Protein AF-A0A7J2JZ43-F1 (afdb_monomer_lite)

Secondary structure (DSSP, 8-state):
--------HHHHHHHHHHHHHHHHTTSS-HHHHHHHHT--HHHHHHHHHHTTPPPPHHHHHHHHHHHHHHHTT-----SSS--

Sequence (83 aa):
MSTRVAVPERLREKFINDVLDMYARGEVSAARAASMLGIPLAQFYELVAEKGTPMPDVLNESLLRELRAIARGESREEERRSS

Radius of gyration: 19.75 Å; chains: 1; bounding box: 47×28×58 Å

Foldseek 3Di:
DDPPPDDPVVVLVVLLVVLLVCQQQVVDPLVVSCVSNVHDSVVSVVVCVVVVRDGHPVVVVVVVVVVVCVVVVVDPPPDDPDD

pLDDT: mean 81.91, std 15.32, range [39.72, 96.25]

Structure (mmCIF, N/CA/C/O backbone):
data_AF-A0A7J2JZ43-F1
#
_entry.id   AF-A0A7J2JZ43-F1
#
loop_
_atom_site.group_PDB
_atom_site.id
_atom_site.type_symbol
_atom_site.label_atom_id
_atom_site.label_alt_id
_atom_site.label_comp_id
_atom_site.label_asym_id
_atom_site.label_entity_id
_atom_site.label_seq_id
_atom_site.pdbx_PDB_ins_code
_atom_site.Cartn_x
_atom_site.Cartn_y
_atom_site.Cartn_z
_atom_site.occupancy
_atom_site.B_iso_or_equiv
_atom_site.auth_seq_id
_atom_site.auth_comp_id
_atom_site.auth_asym_id
_atom_site.auth_atom_id
_atom_site.pdbx_PDB_model_num
ATOM 1 N N . MET A 1 1 ? -23.368 12.669 28.581 1.00 39.72 1 MET A N 1
ATOM 2 C CA . MET A 1 1 ? -22.759 11.319 28.570 1.00 39.72 1 MET A CA 1
ATOM 3 C C . MET A 1 1 ? -22.118 11.103 27.208 1.00 39.72 1 MET A C 1
ATOM 5 O O . MET A 1 1 ? -22.839 11.125 26.224 1.00 39.72 1 MET A O 1
ATOM 9 N N . SER A 1 2 ? -20.790 10.986 27.130 1.00 45.81 2 SER A N 1
ATOM 10 C CA . SER A 1 2 ? -20.088 10.688 25.872 1.00 45.81 2 SER A CA 1
ATOM 11 C C . SER A 1 2 ? -19.941 9.174 25.754 1.00 45.81 2 SER A C 1
ATOM 13 O O . SER A 1 2 ? -19.167 8.562 26.491 1.00 45.81 2 SER A O 1
ATOM 15 N N . THR A 1 3 ? -20.744 8.547 24.897 1.00 52.88 3 THR A N 1
ATOM 16 C CA . THR A 1 3 ? -20.619 7.123 24.581 1.00 52.88 3 THR A CA 1
ATOM 17 C C . THR A 1 3 ? -19.352 6.935 23.754 1.00 52.88 3 THR A C 1
ATOM 19 O O . THR A 1 3 ? -19.349 7.178 22.548 1.00 52.88 3 THR A O 1
ATOM 22 N N . ARG A 1 4 ? -18.253 6.525 24.396 1.00 52.97 4 ARG A N 1
ATOM 23 C CA . ARG A 1 4 ? -17.075 6.012 23.688 1.00 52.97 4 ARG A CA 1
ATOM 24 C C . ARG A 1 4 ? -17.504 4.748 22.947 1.00 52.97 4 ARG A C 1
ATOM 26 O O . ARG A 1 4 ? -17.631 3.690 23.555 1.00 52.97 4 ARG A O 1
ATOM 33 N N . VAL A 1 5 ? -17.774 4.874 21.652 1.00 61.00 5 VAL A N 1
ATOM 34 C CA . VAL A 1 5 ? -18.027 3.727 20.778 1.00 61.00 5 VAL A CA 1
ATOM 35 C C . VAL A 1 5 ? -16.700 2.990 20.631 1.00 61.00 5 VAL A C 1
ATOM 37 O O . VAL A 1 5 ? -15.826 3.402 19.872 1.00 61.00 5 VAL A O 1
ATOM 40 N N . ALA A 1 6 ? -16.508 1.939 21.425 1.00 65.25 6 ALA A N 1
ATOM 41 C CA . ALA A 1 6 ? -15.377 1.042 21.261 1.00 65.25 6 ALA A CA 1
ATOM 42 C C . ALA A 1 6 ? -15.599 0.248 19.969 1.00 65.25 6 ALA A C 1
ATOM 44 O O . ALA A 1 6 ? -16.492 -0.595 19.899 1.00 65.25 6 ALA A O 1
ATOM 45 N N . VAL A 1 7 ? -14.824 0.557 18.928 1.00 67.69 7 VAL A N 1
ATOM 46 C CA . VAL A 1 7 ? -14.832 -0.215 17.681 1.00 67.69 7 VAL A CA 1
ATOM 47 C C . VAL A 1 7 ? -14.442 -1.659 18.015 1.00 67.69 7 VAL A C 1
ATOM 49 O O . VAL A 1 7 ? -13.351 -1.855 18.562 1.00 67.69 7 VAL A O 1
ATOM 52 N N . PRO A 1 8 ? -15.285 -2.662 17.701 1.00 82.38 8 PRO A N 1
ATOM 53 C CA . PRO A 1 8 ? -14.952 -4.063 17.937 1.00 82.38 8 PRO A CA 1
ATOM 54 C C . PRO A 1 8 ? -13.643 -4.436 17.236 1.00 82.38 8 PRO A C 1
ATOM 56 O O . PRO A 1 8 ? -13.455 -4.094 16.068 1.00 82.38 8 PRO A O 1
ATOM 59 N N . GLU A 1 9 ? -12.754 -5.167 17.910 1.00 80.69 9 GLU A N 1
ATOM 60 C CA . GLU A 1 9 ? -11.433 -5.520 17.357 1.00 80.69 9 GLU A CA 1
ATOM 61 C C . GLU A 1 9 ? -11.534 -6.248 16.014 1.00 80.69 9 GLU A C 1
ATOM 63 O O . GLU A 1 9 ? -10.808 -5.925 15.079 1.00 80.69 9 GLU A O 1
ATOM 68 N N . ARG A 1 10 ? -12.532 -7.126 15.867 1.00 80.94 10 ARG A N 1
ATOM 69 C CA . ARG A 1 10 ? -12.827 -7.830 14.609 1.00 80.94 10 ARG A CA 1
ATOM 70 C C . ARG A 1 10 ? -13.102 -6.887 13.439 1.00 80.94 10 ARG A C 1
ATOM 72 O O . ARG A 1 10 ? -12.736 -7.187 12.308 1.00 80.94 10 ARG A O 1
ATOM 79 N N . LEU A 1 11 ? -13.759 -5.754 13.696 1.00 85.75 11 LEU A N 1
ATOM 80 C CA . LEU A 1 11 ? -14.052 -4.772 12.653 1.00 85.75 11 LEU A CA 1
ATOM 81 C C . LEU A 1 11 ? -12.784 -4.021 12.242 1.00 85.75 11 LEU A C 1
ATOM 83 O O . LEU A 1 11 ? -12.585 -3.753 11.061 1.00 85.75 11 LEU A O 1
ATOM 87 N N . ARG A 1 12 ? -11.913 -3.726 13.212 1.00 86.44 12 ARG A N 1
ATOM 88 C CA . ARG A 1 12 ? -10.613 -3.101 12.958 1.00 86.44 12 ARG A CA 1
ATOM 89 C C . ARG A 1 12 ? -9.714 -4.013 12.132 1.00 86.44 12 ARG A C 1
ATOM 91 O O . ARG A 1 12 ? -9.126 -3.558 11.161 1.00 86.44 12 ARG A O 1
ATOM 98 N N . GLU A 1 13 ? -9.634 -5.285 12.502 1.00 90.00 13 GLU A N 1
ATOM 99 C CA . GLU A 1 13 ? -8.810 -6.262 11.794 1.00 90.00 13 GLU A CA 1
ATOM 100 C C . GLU A 1 13 ? -9.298 -6.480 10.361 1.00 90.00 13 GLU A C 1
ATOM 102 O O . GLU A 1 13 ? -8.494 -6.459 9.432 1.00 90.00 13 GLU A O 1
ATOM 107 N N . LYS A 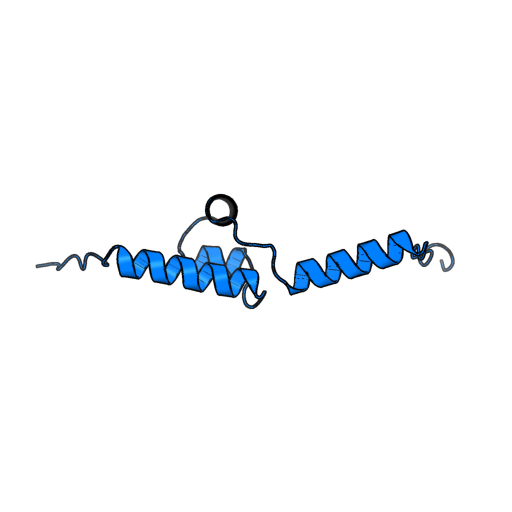1 14 ? -10.619 -6.580 10.163 1.00 92.62 14 LYS A N 1
ATOM 108 C CA . LYS A 1 14 ? -11.202 -6.631 8.821 1.00 92.62 14 LYS A CA 1
ATOM 109 C C . LYS A 1 14 ? -10.800 -5.413 7.987 1.00 92.62 14 LYS A C 1
ATOM 111 O O . LYS A 1 14 ? -10.331 -5.575 6.871 1.00 92.62 14 LYS A O 1
ATOM 116 N N . PHE A 1 15 ? -10.942 -4.211 8.544 1.00 93.81 15 PHE A N 1
ATOM 117 C CA . PHE A 1 15 ? -10.593 -2.984 7.833 1.00 93.81 15 PHE A CA 1
ATOM 118 C C . PHE A 1 15 ? -9.107 -2.923 7.457 1.00 93.81 15 PHE A C 1
ATOM 120 O O . PHE A 1 15 ? -8.772 -2.502 6.354 1.00 93.81 15 PHE A O 1
ATOM 127 N N . ILE A 1 16 ? -8.217 -3.376 8.345 1.00 94.25 16 ILE A N 1
ATOM 128 C CA . ILE A 1 16 ? -6.783 -3.477 8.048 1.00 94.25 16 ILE A CA 1
ATOM 129 C C . ILE A 1 16 ? -6.541 -4.411 6.861 1.00 94.25 16 ILE A C 1
ATOM 131 O O . I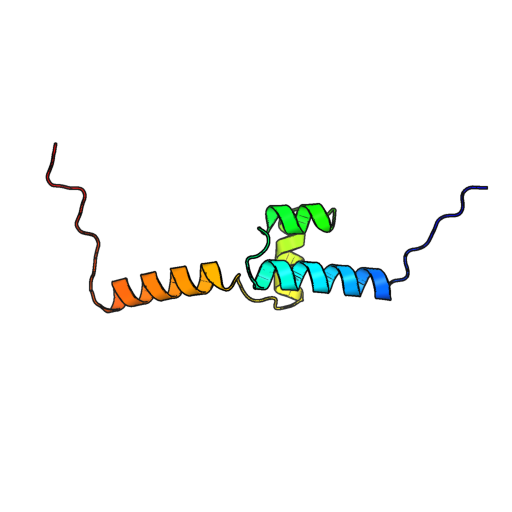LE A 1 16 ? -5.839 -4.027 5.929 1.00 94.25 16 ILE A O 1
ATOM 135 N N . ASN A 1 17 ? -7.144 -5.601 6.872 1.00 94.94 17 ASN A N 1
ATOM 136 C CA . ASN A 1 17 ? -6.984 -6.567 5.787 1.00 94.94 17 ASN A CA 1
ATOM 137 C C . ASN A 1 17 ? -7.528 -6.024 4.459 1.00 94.94 17 ASN A C 1
ATOM 139 O O . ASN A 1 17 ? -6.845 -6.128 3.448 1.00 94.94 17 ASN A O 1
ATOM 143 N N . ASP A 1 18 ? -8.694 -5.370 4.472 1.00 95.88 18 ASP A N 1
ATOM 144 C CA . ASP A 1 18 ? -9.282 -4.768 3.270 1.00 95.88 18 ASP A CA 1
ATOM 145 C C . ASP A 1 18 ? -8.333 -3.714 2.656 1.00 95.88 18 ASP A C 1
ATOM 147 O O . ASP A 1 18 ? -8.125 -3.680 1.444 1.00 95.88 18 ASP A O 1
ATOM 151 N N . VAL A 1 19 ? -7.696 -2.876 3.486 1.00 95.50 19 VAL A N 1
ATOM 152 C CA . VAL A 1 19 ? -6.726 -1.872 3.010 1.00 95.50 19 VAL A CA 1
ATOM 153 C C . VAL A 1 19 ? -5.446 -2.516 2.465 1.00 95.50 19 VAL A C 1
ATOM 155 O O . VAL A 1 19 ? -4.908 -2.045 1.460 1.00 95.50 19 VAL A O 1
ATOM 158 N N . LEU A 1 20 ? -4.949 -3.577 3.106 1.00 94.75 20 LEU A N 1
ATOM 159 C CA . LEU A 1 20 ? -3.772 -4.313 2.636 1.00 94.75 20 LEU A CA 1
ATOM 160 C C . LEU A 1 20 ? -4.038 -5.010 1.295 1.00 94.75 20 LEU A C 1
ATOM 162 O O . LEU A 1 20 ? -3.184 -4.951 0.413 1.00 94.75 20 LEU A O 1
ATOM 166 N N . ASP A 1 21 ? -5.229 -5.576 1.102 1.00 94.94 21 ASP A N 1
ATOM 167 C CA . ASP A 1 21 ? -5.647 -6.178 -0.168 1.00 94.94 21 ASP A CA 1
ATOM 168 C C . ASP A 1 21 ? -5.710 -5.141 -1.297 1.00 94.94 21 ASP A C 1
ATOM 170 O O . ASP A 1 21 ? -5.207 -5.386 -2.395 1.00 94.94 21 ASP A O 1
ATOM 174 N N . MET A 1 22 ? -6.274 -3.956 -1.034 1.00 94.31 22 MET A N 1
ATOM 175 C CA . MET A 1 22 ? -6.289 -2.860 -2.012 1.00 94.31 22 MET A CA 1
ATOM 176 C C . MET A 1 22 ? -4.868 -2.410 -2.382 1.00 94.31 22 MET A C 1
ATOM 178 O O . MET A 1 22 ? -4.586 -2.114 -3.545 1.00 94.31 22 MET A O 1
ATOM 182 N N . TYR A 1 23 ? -3.956 -2.363 -1.404 1.00 93.75 23 TYR A N 1
ATOM 183 C CA . TYR A 1 23 ? -2.545 -2.069 -1.653 1.00 93.75 23 TYR A CA 1
ATOM 184 C C . TYR A 1 23 ? -1.881 -3.160 -2.507 1.00 93.75 23 TYR A C 1
ATOM 186 O O . TYR A 1 23 ? -1.246 -2.835 -3.509 1.00 93.75 23 TYR A O 1
ATOM 194 N N . ALA A 1 24 ? -2.073 -4.438 -2.171 1.00 91.88 24 ALA A N 1
ATOM 195 C CA . ALA A 1 24 ? -1.513 -5.575 -2.905 1.00 91.88 24 ALA A CA 1
ATOM 196 C C . ALA A 1 24 ? -1.998 -5.638 -4.365 1.00 91.88 24 ALA A C 1
ATOM 198 O O . ALA A 1 24 ? -1.230 -5.950 -5.269 1.00 91.88 24 ALA A O 1
ATOM 199 N N . ARG A 1 25 ? -3.248 -5.250 -4.626 1.00 91.88 25 ARG A N 1
ATOM 200 C CA . ARG A 1 25 ? -3.797 -5.139 -5.991 1.00 91.88 25 ARG A CA 1
ATOM 201 C C . ARG A 1 25 ? -3.303 -3.904 -6.751 1.00 91.88 25 ARG A C 1
ATOM 203 O O . ARG A 1 25 ? -3.596 -3.742 -7.932 1.00 91.88 25 ARG A O 1
ATOM 210 N N . GLY A 1 26 ? -2.583 -3.000 -6.084 1.00 90.00 26 GLY A N 1
ATOM 211 C CA . GLY A 1 26 ? -2.146 -1.726 -6.654 1.00 90.00 26 GLY A CA 1
ATOM 212 C C . GLY A 1 26 ? -3.269 -0.705 -6.847 1.00 90.00 26 GLY A C 1
ATOM 213 O O . GLY A 1 26 ? -3.069 0.284 -7.547 1.00 90.00 26 GLY A O 1
ATOM 214 N N . GLU A 1 27 ? -4.432 -0.906 -6.221 1.00 92.44 27 GLU A N 1
ATOM 215 C CA . GLU A 1 27 ? -5.569 0.023 -6.292 1.00 92.44 27 GLU A CA 1
ATOM 216 C C . GLU A 1 27 ? -5.291 1.324 -5.525 1.00 92.44 27 GLU A C 1
ATOM 218 O O . GLU A 1 27 ? -5.800 2.391 -5.874 1.00 92.44 27 GLU A O 1
ATOM 223 N N . VAL A 1 28 ? -4.460 1.249 -4.480 1.00 92.31 28 VAL A N 1
ATOM 224 C CA . VAL A 1 28 ? -4.017 2.402 -3.689 1.00 92.31 28 VAL A CA 1
ATOM 225 C C . VAL A 1 28 ? -2.510 2.383 -3.465 1.00 92.31 28 VAL A C 1
ATOM 227 O O . VAL A 1 28 ? -1.883 1.336 -3.328 1.00 92.31 28 VAL A O 1
ATOM 230 N N . SER A 1 29 ? -1.915 3.573 -3.371 1.00 92.19 29 SER A N 1
ATOM 231 C CA . SER A 1 29 ? -0.513 3.714 -2.975 1.00 92.19 29 SER A CA 1
ATOM 232 C C . SER A 1 29 ? -0.321 3.441 -1.478 1.00 92.19 29 SER A C 1
ATOM 234 O O . SER A 1 29 ? -1.239 3.641 -0.681 1.00 92.19 29 SER A O 1
ATOM 236 N N . ALA A 1 30 ? 0.903 3.087 -1.068 1.00 91.88 30 ALA A N 1
ATOM 237 C CA . ALA A 1 30 ? 1.255 2.911 0.347 1.00 91.88 30 ALA A CA 1
ATOM 238 C C . ALA A 1 30 ? 0.943 4.164 1.190 1.00 91.88 30 ALA A C 1
ATOM 240 O O . ALA A 1 30 ? 0.408 4.067 2.291 1.00 91.88 30 ALA A O 1
ATOM 241 N N . ALA A 1 31 ? 1.206 5.359 0.648 1.00 92.19 31 ALA A N 1
ATOM 242 C CA . ALA A 1 31 ? 0.879 6.621 1.313 1.00 92.19 31 ALA A CA 1
ATOM 243 C C . ALA A 1 31 ? -0.635 6.798 1.514 1.00 92.19 31 ALA A C 1
ATOM 245 O O . ALA A 1 31 ? -1.075 7.262 2.569 1.00 92.19 31 ALA A O 1
ATOM 246 N N . ARG A 1 32 ? -1.446 6.401 0.523 1.00 94.75 32 ARG A N 1
ATOM 247 C CA . ARG A 1 32 ? -2.905 6.464 0.630 1.00 94.75 32 ARG A CA 1
ATOM 248 C C . ARG A 1 32 ? -3.441 5.435 1.626 1.00 94.75 32 ARG A C 1
ATOM 250 O O . ARG A 1 32 ? -4.285 5.794 2.443 1.00 94.75 32 ARG A O 1
ATOM 257 N N . ALA A 1 33 ? -2.919 4.213 1.600 1.00 95.31 33 ALA A N 1
ATOM 258 C CA . ALA A 1 33 ? -3.272 3.147 2.533 1.00 95.31 33 ALA A CA 1
ATOM 259 C C . ALA A 1 33 ? -2.934 3.517 3.992 1.00 95.31 33 ALA A C 1
ATOM 261 O O . ALA A 1 33 ? -3.795 3.423 4.867 1.00 95.31 33 ALA A O 1
ATOM 262 N N . ALA A 1 34 ? -1.736 4.058 4.246 1.00 95.00 34 ALA A N 1
ATOM 263 C CA . ALA A 1 34 ? -1.334 4.566 5.561 1.00 95.00 34 ALA A CA 1
ATOM 264 C C . ALA A 1 34 ? -2.291 5.658 6.074 1.00 95.00 34 ALA A C 1
ATOM 266 O O . ALA A 1 34 ? -2.748 5.618 7.217 1.00 95.00 34 ALA A O 1
ATOM 267 N N . SER A 1 35 ? -2.678 6.590 5.194 1.00 96.00 35 SER A N 1
ATOM 268 C CA . SER A 1 35 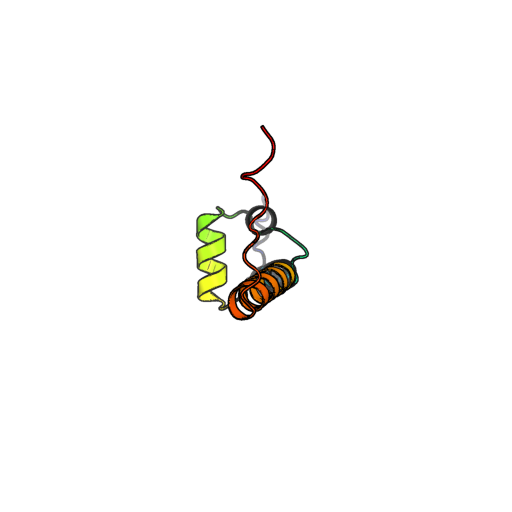? -3.659 7.633 5.510 1.00 96.00 35 SER A CA 1
ATOM 269 C C . SER A 1 35 ? -5.047 7.069 5.838 1.00 96.00 35 SER A C 1
ATOM 271 O O . SER A 1 35 ? -5.689 7.583 6.751 1.00 96.00 35 SER A O 1
ATOM 273 N N . MET A 1 36 ? -5.509 6.023 5.142 1.00 95.50 36 MET A N 1
ATOM 274 C CA . MET A 1 36 ? -6.801 5.370 5.416 1.00 95.50 36 MET A CA 1
ATOM 275 C C . MET A 1 36 ? -6.822 4.666 6.775 1.00 95.50 36 MET A C 1
ATOM 277 O O . MET A 1 36 ? -7.843 4.688 7.459 1.00 95.50 36 MET A O 1
ATOM 281 N N . LEU A 1 37 ? -5.694 4.081 7.180 1.00 94.25 37 LEU A N 1
ATOM 282 C CA . LEU A 1 37 ? -5.528 3.447 8.489 1.00 94.25 37 LEU A CA 1
ATOM 283 C C . LEU A 1 37 ? -5.244 4.451 9.614 1.00 94.25 37 LEU A C 1
ATOM 285 O O . LEU A 1 37 ? -5.266 4.079 10.785 1.00 94.25 37 LEU A O 1
ATOM 289 N N . GLY A 1 38 ? -4.991 5.719 9.278 1.00 94.94 38 GLY A N 1
ATOM 290 C CA . GLY A 1 38 ? -4.643 6.754 10.249 1.00 94.94 38 GLY A CA 1
ATOM 291 C C . GLY A 1 38 ? -3.279 6.532 10.908 1.00 94.94 38 GLY A C 1
ATOM 292 O O . GLY A 1 38 ? -3.085 6.961 12.043 1.00 94.94 38 GLY A O 1
ATOM 293 N N . ILE A 1 39 ? -2.348 5.864 10.217 1.00 95.06 39 ILE A N 1
ATOM 294 C CA . ILE A 1 39 ? -1.005 5.548 10.724 1.00 95.06 39 ILE A CA 1
ATOM 295 C C . ILE A 1 39 ? 0.091 6.229 9.889 1.00 95.06 39 ILE A C 1
ATOM 297 O O . ILE A 1 39 ? -0.119 6.537 8.712 1.00 95.06 39 ILE A O 1
ATOM 301 N N . PRO A 1 40 ? 1.287 6.462 10.459 1.00 96.25 40 PRO A N 1
ATOM 302 C CA . PRO A 1 40 ? 2.449 6.907 9.698 1.00 96.25 40 PRO A CA 1
ATOM 303 C C . PRO A 1 40 ? 2.853 5.907 8.609 1.00 96.25 40 PRO A C 1
ATOM 305 O O . PRO A 1 40 ? 2.729 4.696 8.780 1.00 96.25 40 PRO A O 1
ATOM 308 N N . LEU A 1 41 ? 3.442 6.408 7.520 1.00 93.88 41 LEU A N 1
ATOM 309 C CA . LEU A 1 41 ? 3.898 5.570 6.404 1.00 93.88 41 LEU A CA 1
ATOM 310 C C . LEU A 1 41 ? 4.912 4.494 6.831 1.00 93.88 41 LEU A C 1
ATOM 312 O O . LEU A 1 41 ? 4.858 3.375 6.335 1.00 93.88 41 LEU A O 1
ATOM 316 N N . ALA A 1 42 ? 5.814 4.809 7.764 1.00 94.50 42 ALA A N 1
ATOM 317 C CA . ALA A 1 42 ? 6.769 3.830 8.284 1.00 94.50 42 ALA A CA 1
ATOM 318 C C . ALA A 1 42 ? 6.060 2.652 8.979 1.00 94.50 42 ALA A C 1
ATOM 320 O O . ALA A 1 42 ? 6.343 1.502 8.661 1.00 94.50 42 ALA A O 1
ATOM 321 N N . GLN A 1 43 ? 5.069 2.939 9.833 1.00 94.88 43 GLN A N 1
ATOM 322 C CA . GLN A 1 43 ? 4.256 1.905 10.487 1.00 94.88 43 GLN A CA 1
ATOM 323 C C . GLN A 1 43 ? 3.434 1.096 9.486 1.00 94.88 43 GLN A C 1
ATOM 325 O O . GLN A 1 43 ? 3.208 -0.092 9.685 1.00 94.88 43 GLN A O 1
ATOM 330 N N . PHE A 1 44 ? 2.995 1.715 8.390 1.00 95.25 44 PHE A N 1
ATOM 331 C CA . PHE A 1 44 ? 2.332 0.972 7.326 1.00 95.25 44 PHE A CA 1
ATOM 332 C C . PHE A 1 44 ? 3.262 -0.069 6.691 1.00 95.25 44 PHE A C 1
ATOM 334 O O . PHE A 1 44 ? 2.842 -1.203 6.482 1.00 95.25 44 PHE A O 1
ATOM 341 N N . TYR A 1 45 ? 4.527 0.271 6.430 1.00 92.44 45 TYR A N 1
ATOM 342 C CA . TYR A 1 45 ? 5.489 -0.706 5.911 1.00 92.44 45 TYR A CA 1
ATOM 343 C C . TYR A 1 45 ? 5.827 -1.809 6.920 1.00 92.44 45 TYR A C 1
ATOM 345 O O . TYR A 1 45 ? 5.970 -2.962 6.518 1.00 92.44 45 TYR A O 1
ATOM 353 N N . GLU A 1 46 ? 5.903 -1.489 8.214 1.00 94.25 46 GLU A N 1
ATOM 354 C CA . GLU A 1 46 ? 6.038 -2.501 9.273 1.00 94.25 46 GLU A CA 1
ATOM 355 C C . GLU A 1 46 ? 4.854 -3.477 9.254 1.00 94.25 46 GLU A C 1
ATOM 357 O O . GLU A 1 46 ? 5.055 -4.689 9.249 1.00 94.25 46 GLU A O 1
ATOM 362 N N . LEU A 1 47 ? 3.629 -2.956 9.140 1.00 93.31 47 LEU A N 1
ATOM 363 C CA . LEU A 1 47 ? 2.407 -3.756 9.064 1.00 93.31 47 LEU A CA 1
ATOM 364 C C . LEU A 1 47 ? 2.367 -4.650 7.815 1.00 93.31 47 LEU A C 1
ATOM 366 O O . LEU A 1 47 ? 1.994 -5.818 7.906 1.00 93.31 47 LEU A O 1
ATOM 370 N N . VAL A 1 48 ? 2.767 -4.120 6.655 1.00 92.69 48 VAL A N 1
ATOM 371 C CA . VAL A 1 48 ? 2.888 -4.884 5.400 1.00 92.69 48 VAL A CA 1
ATOM 372 C C . VAL A 1 48 ? 3.861 -6.052 5.573 1.00 92.69 48 VAL A C 1
ATOM 374 O O . VAL A 1 48 ? 3.544 -7.174 5.172 1.00 92.69 48 VAL A O 1
ATOM 377 N N . ALA A 1 49 ? 5.015 -5.808 6.201 1.00 90.81 49 ALA A N 1
ATOM 378 C CA . ALA A 1 49 ? 6.020 -6.834 6.459 1.00 90.81 49 ALA A CA 1
ATOM 379 C C . ALA A 1 49 ? 5.524 -7.891 7.459 1.00 90.81 49 ALA A C 1
ATOM 381 O O . ALA A 1 49 ? 5.669 -9.085 7.206 1.00 90.81 49 ALA A O 1
ATOM 382 N N . GLU A 1 50 ? 4.895 -7.468 8.558 1.00 92.81 50 GLU A N 1
ATOM 383 C CA . GLU A 1 50 ? 4.349 -8.360 9.588 1.00 92.81 50 GLU A CA 1
ATOM 384 C C . GLU A 1 50 ? 3.253 -9.278 9.030 1.00 92.81 50 GLU A C 1
ATOM 386 O O . GLU A 1 50 ? 3.209 -10.469 9.336 1.00 92.81 50 GLU A O 1
ATOM 391 N N . LYS A 1 51 ? 2.377 -8.738 8.175 1.00 90.12 51 LYS A N 1
ATOM 392 C CA . LYS A 1 51 ? 1.276 -9.484 7.551 1.00 90.12 51 LYS A CA 1
ATOM 393 C C . LYS A 1 51 ? 1.702 -10.274 6.311 1.00 90.12 51 LYS A C 1
ATOM 395 O O . LYS A 1 51 ? 0.877 -10.997 5.758 1.00 90.12 51 LYS A O 1
ATOM 400 N N . GLY A 1 52 ? 2.950 -10.137 5.857 1.00 89.69 52 GLY A N 1
ATOM 401 C CA . GLY A 1 52 ? 3.441 -10.784 4.639 1.00 89.69 52 GLY A CA 1
ATOM 402 C C . GLY A 1 52 ? 2.675 -10.359 3.383 1.00 89.69 52 GLY A C 1
ATOM 403 O O . GLY A 1 52 ? 2.498 -11.163 2.470 1.00 89.69 52 GLY A O 1
ATOM 404 N N . THR A 1 53 ? 2.173 -9.120 3.350 1.00 87.69 53 THR A N 1
ATOM 405 C CA . THR A 1 53 ? 1.416 -8.607 2.201 1.00 87.69 53 THR A CA 1
ATOM 406 C C . THR A 1 53 ? 2.369 -8.432 1.012 1.00 87.69 53 THR A C 1
ATOM 408 O O . THR A 1 53 ? 3.409 -7.783 1.167 1.00 87.69 53 THR A O 1
ATOM 411 N N . PRO A 1 54 ? 2.070 -9.016 -0.164 1.00 85.19 54 PRO A N 1
ATOM 412 C CA . PRO A 1 54 ? 2.954 -8.930 -1.318 1.00 85.19 54 PRO A CA 1
ATOM 413 C C . PRO A 1 54 ? 3.045 -7.495 -1.848 1.00 85.19 54 PRO A C 1
ATOM 415 O O . PRO A 1 54 ? 2.178 -6.655 -1.599 1.00 85.19 54 PRO A O 1
ATOM 418 N N . MET A 1 55 ? 4.113 -7.218 -2.602 1.00 82.06 55 MET A N 1
ATOM 419 C CA . MET A 1 55 ? 4.210 -5.961 -3.341 1.00 82.06 55 MET A CA 1
ATOM 420 C C . MET A 1 55 ? 3.052 -5.823 -4.335 1.00 82.06 55 MET A C 1
ATOM 422 O O . MET A 1 55 ? 2.584 -6.841 -4.845 1.00 82.06 55 MET A O 1
ATOM 426 N N . PRO A 1 56 ? 2.643 -4.581 -4.659 1.00 86.50 56 PRO A N 1
ATOM 427 C CA . PRO A 1 56 ? 1.555 -4.348 -5.591 1.00 86.50 56 PRO A CA 1
ATOM 428 C C . PRO A 1 56 ? 1.777 -5.063 -6.924 1.00 86.50 56 PRO A C 1
ATOM 430 O O . PRO A 1 56 ? 2.859 -4.938 -7.503 1.00 86.50 56 PRO A O 1
ATOM 433 N N . ASP A 1 57 ? 0.756 -5.749 -7.436 1.00 80.19 57 ASP A N 1
ATOM 434 C CA . ASP A 1 57 ? 0.848 -6.546 -8.670 1.00 80.19 57 ASP A CA 1
ATOM 435 C C . ASP A 1 57 ? 1.424 -5.735 -9.841 1.00 80.19 57 ASP A C 1
ATOM 437 O O . ASP A 1 57 ? 2.323 -6.191 -10.545 1.00 80.19 57 ASP A O 1
ATOM 441 N N . VAL A 1 58 ? 0.998 -4.477 -9.980 1.00 76.75 58 VAL A N 1
ATOM 442 C CA . VAL A 1 58 ? 1.478 -3.551 -11.020 1.00 76.75 58 VAL A CA 1
ATOM 443 C C . VAL A 1 58 ? 2.980 -3.267 -10.896 1.00 76.75 58 VAL A C 1
ATOM 445 O O . VAL A 1 58 ? 3.698 -3.216 -11.898 1.00 76.75 58 VAL A O 1
ATOM 448 N N . LEU A 1 59 ? 3.478 -3.090 -9.668 1.00 74.88 59 LEU A N 1
ATOM 449 C CA . LEU A 1 59 ? 4.911 -2.909 -9.420 1.00 74.88 59 LEU A CA 1
ATOM 450 C C . LEU A 1 59 ? 5.671 -4.198 -9.721 1.00 74.88 59 LEU A C 1
ATOM 452 O O . LEU A 1 59 ? 6.732 -4.142 -10.337 1.00 74.88 59 LEU 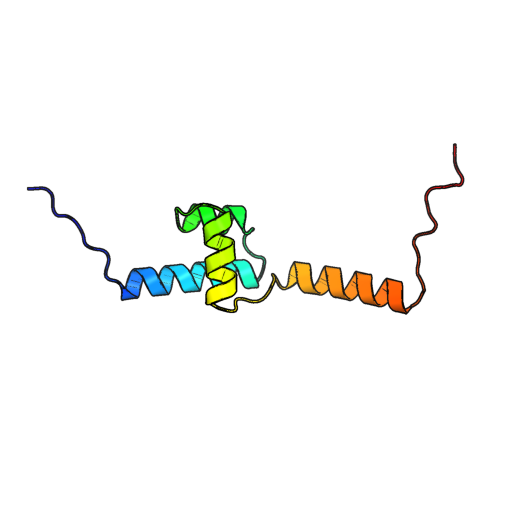A O 1
ATOM 456 N N . ASN A 1 60 ? 5.111 -5.345 -9.341 1.00 78.50 60 ASN A N 1
ATOM 457 C CA . ASN A 1 60 ? 5.710 -6.649 -9.585 1.00 78.50 60 ASN A CA 1
ATOM 458 C C . ASN A 1 60 ? 5.834 -6.934 -11.094 1.00 78.50 60 ASN A C 1
ATOM 460 O O . ASN A 1 60 ? 6.893 -7.337 -11.569 1.00 78.50 60 ASN A O 1
ATOM 464 N N . GLU A 1 61 ? 4.794 -6.640 -11.877 1.00 80.81 61 GLU A N 1
ATOM 465 C CA . GLU A 1 61 ? 4.812 -6.762 -13.337 1.00 80.81 61 GLU A CA 1
ATOM 466 C C . GLU A 1 61 ? 5.826 -5.823 -13.997 1.00 80.81 61 GLU A C 1
ATOM 468 O O . GLU A 1 61 ? 6.571 -6.256 -14.883 1.00 80.81 61 GLU A O 1
ATOM 473 N N . SER A 1 62 ? 5.892 -4.560 -13.559 1.00 74.56 62 SER A N 1
ATOM 474 C CA . SER A 1 62 ? 6.885 -3.600 -14.056 1.00 74.56 62 SER A CA 1
ATOM 475 C C . SER A 1 62 ? 8.307 -4.090 -13.785 1.00 74.56 62 SER A C 1
ATOM 477 O O . SER A 1 62 ? 9.124 -4.146 -14.706 1.00 74.56 62 SER A O 1
ATOM 479 N N . LEU A 1 63 ? 8.585 -4.533 -12.554 1.00 78.69 63 LEU A N 1
ATOM 480 C CA . LEU A 1 63 ? 9.893 -5.061 -12.169 1.00 78.69 63 LEU A CA 1
ATOM 481 C C . LEU A 1 63 ? 10.252 -6.308 -12.981 1.00 78.69 63 LEU A C 1
ATOM 483 O O . LEU A 1 63 ? 11.353 -6.416 -13.512 1.00 78.69 63 LEU A O 1
ATOM 487 N N . LEU A 1 64 ? 9.316 -7.250 -13.121 1.00 82.75 64 LEU A N 1
ATOM 488 C CA . LEU A 1 64 ? 9.518 -8.460 -13.917 1.00 82.75 64 LEU A CA 1
ATOM 489 C C . LEU A 1 64 ? 9.798 -8.127 -15.383 1.00 82.75 64 LEU A C 1
ATOM 491 O O . LEU A 1 64 ? 10.609 -8.800 -16.023 1.00 82.75 64 LEU A O 1
ATOM 495 N N . ARG A 1 65 ? 9.151 -7.094 -15.929 1.00 83.06 65 ARG A N 1
ATOM 496 C CA . ARG A 1 65 ? 9.402 -6.624 -17.292 1.00 83.06 65 ARG A CA 1
ATOM 497 C C . ARG A 1 65 ? 10.815 -6.067 -17.437 1.00 83.06 65 ARG A C 1
ATOM 499 O O . ARG A 1 65 ? 11.497 -6.437 -18.390 1.00 83.06 65 ARG A O 1
ATOM 506 N N . GLU A 1 66 ? 11.253 -5.236 -16.497 1.00 79.94 66 GLU A N 1
ATOM 507 C CA . GLU A 1 66 ? 12.612 -4.685 -16.464 1.00 79.94 66 GLU A CA 1
ATOM 508 C C . GLU A 1 66 ? 13.665 -5.788 -16.318 1.00 79.94 66 GLU A C 1
ATOM 510 O O . GLU A 1 66 ? 14.598 -5.862 -17.114 1.00 79.94 66 GLU A O 1
ATOM 515 N N . LEU A 1 67 ? 13.474 -6.718 -15.379 1.00 84.69 67 LEU A N 1
ATOM 516 C CA . LEU A 1 67 ? 14.371 -7.858 -15.180 1.00 84.69 67 LEU A CA 1
ATOM 517 C C . LEU A 1 67 ? 14.471 -8.736 -16.433 1.00 84.69 67 LEU A C 1
ATOM 519 O O . LEU A 1 67 ? 15.561 -9.184 -16.785 1.00 84.69 67 LEU A O 1
ATOM 523 N N . ARG A 1 68 ? 13.359 -8.954 -17.151 1.00 86.44 68 ARG A N 1
ATOM 524 C CA . ARG A 1 68 ? 13.365 -9.666 -18.440 1.00 86.44 68 ARG A CA 1
ATOM 525 C C . ARG A 1 68 ? 14.107 -8.894 -19.529 1.00 86.44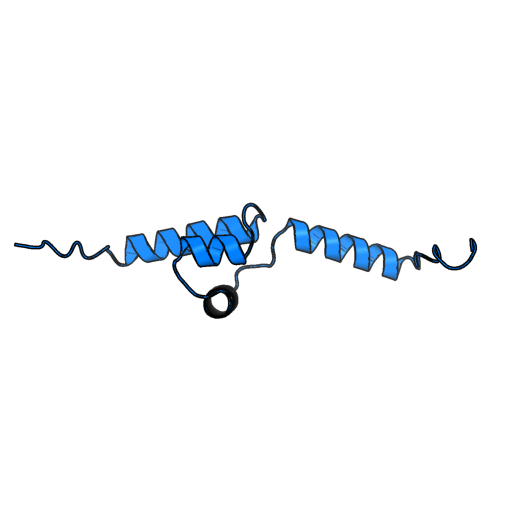 68 ARG A C 1
ATOM 527 O O . ARG A 1 68 ? 14.793 -9.525 -20.325 1.00 86.44 68 ARG A O 1
ATOM 534 N N . ALA A 1 69 ? 13.972 -7.569 -19.587 1.00 83.50 69 ALA A N 1
ATOM 535 C CA . ALA A 1 69 ? 14.710 -6.739 -20.541 1.00 83.50 69 ALA A CA 1
ATOM 536 C C . ALA A 1 69 ? 16.224 -6.814 -20.279 1.00 83.50 69 ALA A C 1
ATOM 538 O O . ALA A 1 69 ? 16.995 -7.089 -21.198 1.00 83.50 69 ALA A O 1
ATOM 539 N N . ILE A 1 70 ? 16.634 -6.709 -19.009 1.00 85.88 70 ILE A N 1
ATOM 540 C CA . ILE A 1 70 ? 18.031 -6.875 -18.583 1.00 85.88 70 ILE A CA 1
ATOM 541 C C . ILE A 1 70 ? 18.543 -8.276 -18.942 1.00 85.88 70 ILE A C 1
ATOM 543 O O . ILE A 1 70 ? 19.600 -8.406 -19.554 1.00 85.88 70 ILE A O 1
ATOM 547 N N . ALA A 1 71 ? 17.781 -9.330 -18.626 1.00 82.50 71 ALA A N 1
ATOM 548 C CA . ALA A 1 71 ? 18.156 -10.711 -18.937 1.00 82.50 71 ALA A CA 1
ATOM 549 C C . ALA A 1 71 ? 18.283 -10.983 -20.448 1.00 82.50 71 ALA A C 1
ATOM 551 O O . ALA A 1 71 ? 19.048 -11.857 -20.849 1.00 82.50 71 ALA A O 1
ATOM 552 N N . ARG A 1 72 ? 17.551 -10.241 -21.290 1.00 85.50 72 ARG A N 1
ATOM 553 C CA . ARG A 1 72 ? 17.641 -10.311 -22.758 1.00 85.50 72 ARG A CA 1
ATOM 554 C C 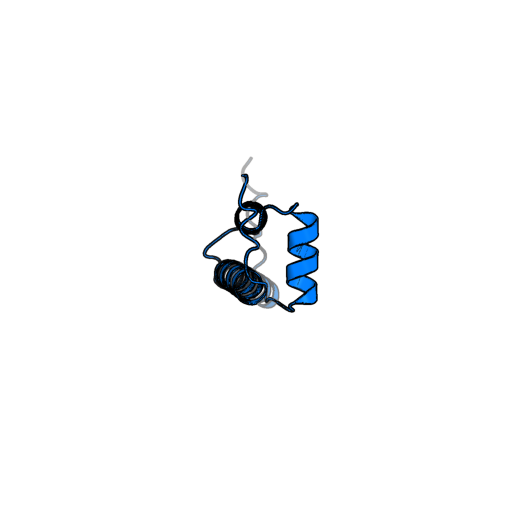. ARG A 1 72 ? 18.752 -9.441 -23.355 1.00 85.50 72 ARG A C 1
ATOM 556 O O . ARG A 1 72 ? 18.957 -9.497 -24.562 1.00 85.50 72 ARG A O 1
ATOM 563 N N . GLY A 1 73 ? 19.477 -8.671 -22.540 1.00 74.00 73 GLY A N 1
ATOM 564 C CA . GLY A 1 73 ? 20.532 -7.768 -23.008 1.00 74.00 73 GLY A CA 1
ATOM 565 C C . GLY A 1 73 ? 20.009 -6.491 -23.675 1.00 74.00 73 GLY A C 1
ATOM 566 O O . GLY A 1 73 ? 20.766 -5.804 -24.354 1.00 74.00 73 GLY A O 1
ATOM 567 N N . GLU A 1 74 ? 18.733 -6.152 -23.480 1.00 62.75 74 GLU A N 1
ATOM 568 C CA . GLU A 1 74 ? 18.116 -4.917 -23.973 1.00 62.75 74 GLU A CA 1
ATOM 569 C C . GLU A 1 74 ? 18.465 -3.758 -23.021 1.00 62.75 74 GLU A C 1
ATOM 571 O O . GLU A 1 74 ? 17.620 -3.229 -22.299 1.00 62.75 74 GLU A O 1
ATOM 576 N N . SER A 1 75 ? 19.741 -3.372 -22.973 1.00 57.59 75 SER A N 1
ATOM 577 C CA . SER A 1 75 ? 20.142 -2.116 -22.335 1.00 57.59 75 SER A CA 1
ATOM 578 C C . SER A 1 75 ? 19.595 -0.961 -23.173 1.00 57.59 75 SER A C 1
ATOM 580 O O . SER A 1 75 ? 19.877 -0.887 -24.368 1.00 57.59 75 SER A O 1
ATOM 582 N N . ARG A 1 76 ? 18.829 -0.044 -22.565 1.00 58.78 76 ARG A N 1
ATOM 583 C CA . ARG A 1 76 ? 18.497 1.250 -23.183 1.00 58.78 76 ARG A CA 1
ATOM 584 C C . ARG A 1 76 ? 19.781 2.057 -23.356 1.00 58.78 76 ARG A C 1
ATOM 586 O O . ARG A 1 76 ? 20.138 2.876 -22.516 1.00 58.78 76 ARG A O 1
ATOM 593 N N . GLU A 1 77 ? 20.488 1.808 -24.444 1.00 53.50 77 GLU A N 1
ATOM 594 C CA . GLU A 1 77 ? 21.554 2.667 -24.930 1.00 53.50 77 GLU A CA 1
ATOM 595 C C . GLU A 1 77 ? 20.915 3.781 -25.765 1.00 53.50 77 GLU A C 1
ATOM 597 O O . GLU A 1 77 ? 21.053 3.840 -26.979 1.00 53.50 77 GLU A O 1
ATOM 602 N N . GLU A 1 78 ? 20.127 4.643 -25.124 1.00 54.56 78 GLU A N 1
ATOM 603 C CA . GLU A 1 78 ? 19.422 5.706 -25.839 1.00 54.56 78 GLU A CA 1
ATOM 604 C C . GLU A 1 78 ? 19.350 6.980 -24.999 1.00 54.56 78 GLU A C 1
ATOM 606 O O . GLU A 1 78 ? 18.276 7.424 -24.634 1.00 54.56 78 GLU A O 1
ATOM 611 N N . GLU A 1 79 ? 20.515 7.555 -24.666 1.00 50.97 79 GLU A N 1
ATOM 612 C CA . GLU A 1 79 ? 20.648 9.012 -24.471 1.00 50.97 79 GLU A CA 1
ATOM 613 C C . GLU A 1 79 ? 22.118 9.479 -24.448 1.00 50.97 79 GLU A C 1
ATOM 615 O O . GLU A 1 79 ? 22.566 10.158 -23.530 1.00 50.97 79 GLU A O 1
ATOM 620 N N . ARG A 1 80 ? 22.936 9.086 -25.436 1.00 52.12 80 ARG A N 1
ATOM 621 C CA . ARG A 1 80 ? 24.294 9.657 -25.610 1.00 52.12 80 ARG A CA 1
ATOM 622 C C . ARG A 1 80 ? 24.708 9.859 -27.065 1.00 52.12 80 ARG A C 1
ATOM 624 O O . ARG A 1 80 ? 25.878 9.710 -27.392 1.00 52.12 80 ARG A O 1
ATOM 631 N N . ARG A 1 81 ? 23.778 10.190 -27.962 1.00 52.59 81 ARG A N 1
ATOM 632 C CA . ARG A 1 81 ? 24.113 10.671 -29.315 1.00 52.59 81 ARG A CA 1
ATOM 633 C C . ARG A 1 81 ? 23.025 11.593 -29.853 1.00 52.59 81 ARG A C 1
ATOM 635 O O . ARG A 1 81 ? 22.371 11.228 -30.817 1.00 52.59 81 ARG A O 1
ATOM 642 N N . SER A 1 82 ? 22.797 12.744 -29.221 1.00 50.12 82 SER A N 1
ATOM 643 C CA . SER A 1 82 ? 22.188 13.933 -29.855 1.00 50.12 82 SER A CA 1
ATOM 644 C C . SER A 1 82 ? 22.213 15.126 -28.891 1.00 50.12 82 SER A C 1
ATOM 646 O O . SER A 1 82 ? 21.192 15.480 -28.311 1.00 50.12 82 SER A O 1
ATOM 648 N N . SER A 1 83 ? 23.387 15.724 -28.682 1.00 48.59 83 SER A N 1
ATOM 649 C CA . SER A 1 83 ? 23.579 17.161 -28.408 1.00 48.59 83 SER A CA 1
ATOM 650 C C . SER A 1 83 ? 25.042 17.511 -28.631 1.00 48.59 83 SER A C 1
ATOM 652 O O . SER A 1 83 ? 25.894 16.697 -28.206 1.00 48.59 83 SER A O 1
#